Protein AF-A0A7C7VVZ2-F1 (afdb_monomer_lite)

pLDDT: mean 91.9, std 6.95, range [70.5, 98.5]

Sequence (95 aa):
SVPIVGDFHFNGHKLLAKYPGCAETLAKYRINPGNVGRGKSRDPQFQQMIEFACQYDKPVRIGVNGGSLDQSVLTRLLDENRLQENPLELAAITR

Structure (mmCIF, N/CA/C/O backbone):
data_AF-A0A7C7VVZ2-F1
#
_entry.id   AF-A0A7C7VVZ2-F1
#
loop_
_atom_site.group_PDB
_atom_site.id
_atom_site.type_symbol
_atom_site.label_atom_id
_atom_site.label_alt_id
_atom_site.label_comp_id
_atom_site.label_asym_id
_atom_site.label_entity_id
_atom_site.label_seq_id
_atom_site.pdbx_PDB_ins_code
_atom_site.Cartn_x
_atom_site.Cartn_y
_atom_site.Cartn_z
_atom_site.occupancy
_atom_site.B_iso_or_equiv
_atom_site.auth_seq_id
_atom_site.auth_comp_id
_atom_site.auth_asym_id
_atom_site.auth_atom_id
_atom_site.pdbx_PDB_model_num
ATOM 1 N N . SER A 1 1 ? -19.641 -12.086 12.468 1.00 87.56 1 SER A N 1
ATOM 2 C CA . SER A 1 1 ? -19.673 -10.829 11.687 1.00 87.56 1 SER A CA 1
ATOM 3 C C . SER A 1 1 ? -18.835 -11.010 10.426 1.00 87.56 1 SER A C 1
ATOM 5 O O . SER A 1 1 ? -18.031 -11.934 10.384 1.00 87.56 1 SER A O 1
ATOM 7 N N . VAL A 1 2 ? -19.035 -10.186 9.392 1.00 96.38 2 VAL A N 1
ATOM 8 C CA . VAL A 1 2 ? -18.245 -10.241 8.143 1.00 96.38 2 VAL A CA 1
ATOM 9 C C . VAL A 1 2 ? -17.026 -9.303 8.257 1.00 96.38 2 VAL A C 1
ATOM 11 O O . VAL A 1 2 ? -17.219 -8.162 8.679 1.00 96.38 2 VAL A O 1
ATOM 14 N N . PRO A 1 3 ? -15.792 -9.728 7.904 1.00 97.25 3 PRO A N 1
ATOM 15 C CA . PRO A 1 3 ? -14.607 -8.864 7.937 1.00 97.25 3 PRO A CA 1
ATOM 16 C C . PRO A 1 3 ? -14.681 -7.711 6.925 1.00 97.25 3 PRO A C 1
ATOM 18 O O . PRO A 1 3 ? -15.041 -7.925 5.768 1.00 97.25 3 PRO A O 1
ATOM 21 N N . ILE A 1 4 ? -14.276 -6.504 7.335 1.00 97.94 4 ILE A N 1
ATOM 22 C CA . ILE A 1 4 ? -14.258 -5.309 6.475 1.00 97.94 4 ILE A CA 1
ATOM 23 C C . ILE A 1 4 ? -12.819 -4.944 6.099 1.00 97.94 4 ILE A C 1
ATOM 25 O O . ILE A 1 4 ? -11.935 -4.894 6.956 1.00 97.94 4 ILE A O 1
ATOM 29 N N . VAL A 1 5 ? -12.589 -4.671 4.812 1.00 98.19 5 VAL A N 1
ATOM 30 C CA . VAL A 1 5 ? -11.281 -4.282 4.264 1.00 98.19 5 VAL A CA 1
ATOM 31 C C . VAL A 1 5 ? -11.287 -2.793 3.927 1.00 98.19 5 VAL A C 1
ATOM 33 O O . VAL A 1 5 ? -12.144 -2.340 3.173 1.00 98.19 5 VAL A O 1
ATOM 36 N N . GLY A 1 6 ? -10.314 -2.043 4.447 1.00 97.50 6 GLY A N 1
ATOM 37 C CA . GLY A 1 6 ? -10.122 -0.635 4.099 1.00 97.50 6 GLY A CA 1
ATOM 38 C C . GLY A 1 6 ? -9.301 -0.496 2.823 1.00 97.50 6 GLY A C 1
ATOM 39 O O . GLY A 1 6 ? -8.188 -1.020 2.753 1.00 97.50 6 GLY A O 1
ATOM 40 N N . ASP A 1 7 ? -9.839 0.196 1.819 1.00 96.12 7 ASP A N 1
ATOM 41 C CA . ASP A 1 7 ? -9.171 0.404 0.533 1.00 96.12 7 ASP A CA 1
ATOM 42 C C . ASP A 1 7 ? -8.594 1.815 0.412 1.00 96.12 7 ASP A C 1
ATOM 44 O O . ASP A 1 7 ? -9.313 2.792 0.201 1.00 96.12 7 ASP A O 1
ATOM 48 N N . PHE A 1 8 ? -7.277 1.932 0.573 1.00 94.25 8 PHE A N 1
ATOM 49 C CA . PHE A 1 8 ? -6.616 3.221 0.722 1.00 94.25 8 PHE A CA 1
ATOM 50 C C . PHE A 1 8 ? -5.877 3.649 -0.550 1.00 94.25 8 PHE A C 1
ATOM 52 O O . PHE A 1 8 ? -5.030 2.929 -1.082 1.00 94.25 8 PHE A O 1
ATOM 59 N N . HIS A 1 9 ? -6.147 4.883 -0.980 1.00 89.94 9 HIS A N 1
ATOM 60 C CA . HIS A 1 9 ? -5.508 5.551 -2.114 1.00 89.94 9 HIS A CA 1
ATOM 61 C C . HIS A 1 9 ? -5.073 6.960 -1.706 1.00 89.94 9 HIS A C 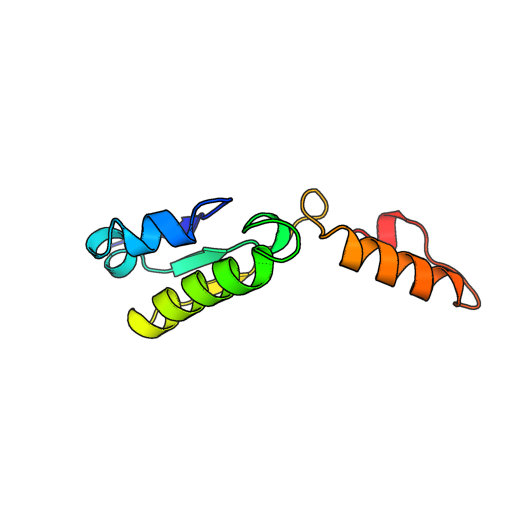1
ATOM 63 O O . HIS A 1 9 ? -5.815 7.631 -0.993 1.00 89.94 9 HIS A O 1
ATOM 69 N N . PHE A 1 10 ? -3.913 7.433 -2.176 1.00 90.06 10 PHE A N 1
ATOM 70 C CA . PHE A 1 10 ? -3.395 8.800 -1.987 1.00 90.06 10 PHE A CA 1
ATOM 71 C C . PHE A 1 10 ? -3.130 9.215 -0.531 1.00 90.06 10 PHE A C 1
ATOM 73 O O . PHE A 1 10 ? -1.981 9.387 -0.133 1.00 90.06 10 PHE A O 1
ATOM 80 N N . ASN A 1 11 ? -4.172 9.384 0.281 1.00 93.69 11 ASN A N 1
ATOM 81 C CA . ASN A 1 11 ? -4.118 9.948 1.629 1.00 93.69 11 ASN A CA 1
ATOM 82 C C . ASN A 1 11 ? -4.293 8.909 2.753 1.00 93.69 11 ASN A C 1
ATOM 84 O O . ASN A 1 11 ? -4.536 9.301 3.894 1.00 93.69 11 ASN A O 1
ATOM 88 N N . GLY A 1 12 ? -4.146 7.612 2.462 1.00 95.38 12 GLY A N 1
ATOM 89 C CA . GLY A 1 12 ? -4.332 6.529 3.439 1.00 95.38 12 GLY A CA 1
ATOM 90 C C . GLY A 1 12 ? -3.546 6.716 4.740 1.00 95.38 12 GLY A C 1
ATOM 91 O O . GLY A 1 12 ? -4.111 6.582 5.820 1.00 95.38 12 GLY A O 1
ATOM 92 N N . HIS A 1 13 ? -2.285 7.140 4.638 1.00 95.44 13 HIS A N 1
ATOM 93 C CA . HIS A 1 13 ? -1.427 7.472 5.780 1.00 95.44 13 HIS A CA 1
ATOM 94 C C . HIS A 1 13 ? -2.045 8.533 6.713 1.00 95.44 13 HIS A C 1
ATOM 96 O O . HIS A 1 13 ? -1.998 8.395 7.932 1.00 95.44 13 HIS A O 1
ATOM 102 N N . LYS A 1 14 ? -2.717 9.552 6.156 1.00 96.69 14 LYS A N 1
ATOM 103 C CA . LYS A 1 14 ? -3.407 10.592 6.940 1.00 96.69 14 LYS A CA 1
ATOM 104 C C . LYS A 1 14 ? -4.678 10.065 7.591 1.00 96.69 14 LYS A C 1
ATOM 106 O O . LYS A 1 14 ? -4.989 10.454 8.711 1.00 96.69 14 LYS A O 1
ATOM 111 N N . LEU A 1 15 ? -5.430 9.223 6.882 1.00 97.06 15 LEU A N 1
ATOM 112 C CA . LEU A 1 15 ? -6.688 8.671 7.387 1.00 97.06 15 LEU A CA 1
ATOM 113 C C . LEU A 1 15 ? -6.445 7.710 8.551 1.00 97.06 15 LEU A C 1
ATOM 115 O O . LEU A 1 15 ? -7.114 7.833 9.573 1.00 97.06 15 LEU A O 1
ATOM 119 N N . LEU A 1 16 ? -5.459 6.820 8.424 1.00 96.81 16 LEU A N 1
ATOM 120 C CA . LEU A 1 16 ? -5.073 5.898 9.493 1.00 96.81 16 LEU A CA 1
ATOM 121 C C . LEU A 1 16 ? -4.580 6.651 10.737 1.00 96.81 16 LEU A C 1
ATOM 123 O O . LEU A 1 16 ? -4.997 6.326 11.843 1.00 96.81 16 LEU A O 1
ATOM 127 N N . ALA A 1 17 ? -3.793 7.717 10.555 1.00 97.31 17 ALA A N 1
ATOM 128 C CA . ALA A 1 17 ? -3.334 8.558 11.660 1.00 97.31 17 ALA A CA 1
ATOM 129 C C . ALA A 1 17 ? -4.472 9.337 12.343 1.00 97.31 17 ALA A C 1
ATOM 131 O O . ALA A 1 17 ? -4.514 9.451 13.565 1.00 97.31 17 ALA A O 1
ATOM 132 N N . LYS A 1 18 ? -5.394 9.906 11.556 1.00 98.19 18 LYS A N 1
ATOM 133 C CA . LYS A 1 18 ? -6.460 10.782 12.064 1.00 98.19 18 LYS A CA 1
ATOM 134 C C . LYS A 1 18 ? -7.614 10.011 12.712 1.00 98.19 18 LYS A C 1
ATOM 136 O O . LYS A 1 18 ? -8.297 10.567 13.570 1.00 98.19 18 LYS A O 1
ATOM 141 N N . TYR A 1 19 ? -7.850 8.765 12.300 1.00 97.75 19 TYR A N 1
ATOM 142 C CA . TYR A 1 19 ? -8.994 7.957 12.734 1.00 97.75 19 TYR A CA 1
ATOM 143 C C . TYR A 1 19 ? -8.550 6.591 13.292 1.00 97.75 19 TYR A C 1
ATOM 145 O O . TYR A 1 19 ? -8.848 5.557 12.687 1.00 97.75 19 TYR A O 1
ATOM 153 N N . PRO A 1 20 ? -7.886 6.552 14.463 1.00 96.44 20 PRO A N 1
ATOM 154 C CA . PRO A 1 20 ? -7.315 5.321 15.019 1.00 96.44 20 PRO A CA 1
ATOM 155 C C . PRO A 1 20 ? -8.362 4.234 15.299 1.00 96.44 20 PRO A C 1
ATOM 157 O O . PRO A 1 20 ? -8.123 3.070 15.001 1.00 96.44 20 PRO A O 1
ATOM 160 N N . GLY A 1 21 ? -9.565 4.600 15.760 1.00 96.94 21 GLY A N 1
ATOM 161 C CA . GLY A 1 21 ? -10.642 3.622 15.971 1.00 96.94 21 GLY A CA 1
ATOM 162 C C . GLY A 1 21 ? -11.101 2.937 14.675 1.00 96.94 21 GLY A C 1
ATOM 163 O O . GLY A 1 21 ? -11.462 1.763 14.685 1.00 96.94 21 GLY A O 1
ATOM 164 N N . CYS A 1 22 ? -11.038 3.639 13.536 1.00 95.56 22 CYS A N 1
ATOM 165 C CA . CYS A 1 22 ? -11.318 3.041 12.230 1.00 95.56 22 CYS A CA 1
ATOM 166 C C . CYS A 1 22 ? -10.187 2.094 11.811 1.00 95.56 22 CYS A C 1
ATOM 168 O O . CYS A 1 22 ? -10.459 0.964 11.410 1.00 95.56 22 CYS A O 1
ATOM 170 N N . ALA A 1 23 ? -8.931 2.528 11.960 1.00 96.50 23 ALA A N 1
ATOM 171 C CA . ALA A 1 23 ? -7.757 1.701 11.684 1.00 96.50 23 ALA A CA 1
ATOM 172 C C . ALA A 1 23 ? -7.817 0.371 12.462 1.00 96.50 23 ALA A C 1
ATOM 174 O O . ALA A 1 23 ? -7.714 -0.705 11.876 1.00 96.50 23 ALA A O 1
ATOM 175 N N . GLU A 1 24 ? -8.111 0.437 13.759 1.00 97.12 24 GLU A N 1
ATOM 176 C CA . GLU A 1 24 ? -8.216 -0.734 14.629 1.00 97.12 24 GLU A CA 1
ATOM 177 C C . GLU A 1 24 ? -9.414 -1.642 14.298 1.00 97.12 24 GLU A C 1
ATOM 179 O O . GLU A 1 24 ? -9.295 -2.866 14.367 1.00 97.12 24 GLU A O 1
ATOM 184 N N . THR A 1 25 ? -10.558 -1.077 13.900 1.00 97.19 25 THR A N 1
ATOM 185 C CA . THR A 1 25 ? -11.778 -1.859 13.614 1.00 97.19 25 THR A CA 1
ATOM 186 C C . THR A 1 25 ? -11.691 -2.632 12.295 1.00 97.19 25 THR A C 1
ATOM 188 O O . THR A 1 25 ? -12.305 -3.692 12.147 1.00 97.19 25 THR A O 1
ATOM 191 N N . LEU A 1 26 ? -10.943 -2.124 11.313 1.00 98.00 26 LEU A N 1
ATOM 192 C CA . LEU A 1 26 ? -10.764 -2.804 10.032 1.00 98.00 26 LEU A CA 1
ATOM 193 C C . LEU A 1 26 ? -10.047 -4.148 10.217 1.00 98.00 26 LEU A C 1
ATOM 195 O O . LEU A 1 26 ? -9.105 -4.288 10.997 1.00 98.00 26 LEU A O 1
ATOM 199 N N . ALA A 1 27 ? -10.468 -5.149 9.447 1.00 98.31 27 ALA A N 1
ATOM 200 C CA . ALA A 1 27 ? -9.867 -6.478 9.492 1.00 98.31 27 ALA A CA 1
ATOM 201 C C . ALA A 1 27 ? -8.612 -6.590 8.612 1.00 98.31 27 ALA A C 1
ATOM 203 O O . ALA A 1 27 ? -7.831 -7.524 8.769 1.00 98.31 27 ALA A O 1
ATOM 204 N N . LYS A 1 28 ? -8.442 -5.683 7.642 1.00 98.50 28 LYS A N 1
ATOM 205 C CA . LYS A 1 28 ? -7.350 -5.702 6.662 1.00 98.50 28 LYS A CA 1
ATOM 206 C C . LYS A 1 28 ? -7.193 -4.344 5.988 1.00 98.50 28 LYS A C 1
ATOM 208 O O . LYS A 1 28 ? -8.190 -3.664 5.735 1.00 98.50 28 LYS A O 1
ATOM 213 N N . TYR A 1 29 ? -5.968 -4.005 5.592 1.00 98.19 29 TYR A N 1
ATOM 214 C CA . TYR A 1 29 ? -5.690 -2.846 4.740 1.00 98.19 29 TYR A CA 1
ATOM 215 C C . TYR A 1 29 ? -5.352 -3.281 3.311 1.00 98.19 29 TYR A C 1
ATOM 217 O O . TYR A 1 29 ? -4.567 -4.205 3.093 1.00 98.19 29 TYR A O 1
ATOM 225 N N . ARG A 1 30 ? -5.913 -2.603 2.309 1.00 97.38 30 ARG A N 1
ATOM 226 C CA . ARG A 1 30 ? -5.423 -2.634 0.926 1.00 97.38 30 ARG A CA 1
ATOM 227 C C . ARG A 1 30 ? -4.622 -1.362 0.696 1.00 97.38 30 ARG A C 1
ATOM 229 O O . ARG A 1 30 ? -5.142 -0.263 0.867 1.00 97.38 30 ARG A O 1
ATOM 236 N N . ILE A 1 31 ? -3.374 -1.531 0.270 1.00 95.25 31 ILE A N 1
ATOM 237 C CA . ILE A 1 31 ? -2.461 -0.436 -0.051 1.00 95.25 31 ILE A CA 1
ATOM 238 C C . ILE A 1 31 ? -1.951 -0.612 -1.484 1.00 95.25 31 ILE A C 1
ATOM 240 O O . ILE A 1 31 ? -1.626 -1.723 -1.906 1.00 95.25 31 ILE A O 1
ATOM 244 N N . ASN A 1 32 ? -1.889 0.481 -2.242 1.00 91.38 32 ASN A N 1
ATOM 245 C CA . ASN A 1 32 ? -1.223 0.519 -3.541 1.00 91.38 32 ASN A CA 1
ATOM 246 C C . ASN A 1 32 ? -0.075 1.544 -3.493 1.00 91.38 32 ASN A C 1
ATOM 248 O O . ASN A 1 32 ? -0.362 2.743 -3.466 1.00 91.38 32 ASN A O 1
ATOM 252 N N . PRO A 1 33 ? 1.200 1.112 -3.503 1.00 86.75 33 PRO A N 1
ATOM 253 C CA . PRO A 1 33 ? 2.341 2.021 -3.408 1.00 86.75 33 PRO A CA 1
ATOM 254 C C . PRO A 1 33 ? 2.411 3.016 -4.574 1.00 86.75 33 PRO A C 1
ATOM 256 O O . PRO A 1 33 ? 2.839 4.146 -4.368 1.00 86.75 33 PRO A O 1
ATOM 259 N N . GLY A 1 34 ? 1.914 2.656 -5.764 1.00 85.00 34 GLY A N 1
ATOM 260 C CA . GLY A 1 34 ? 1.868 3.560 -6.920 1.00 85.00 34 GLY A CA 1
ATOM 261 C C . GLY A 1 34 ? 0.904 4.740 -6.751 1.00 85.00 34 GLY A C 1
ATOM 262 O O . GLY A 1 34 ? 1.021 5.745 -7.447 1.00 85.00 34 GLY A O 1
ATOM 263 N N . ASN A 1 35 ? -0.024 4.646 -5.792 1.00 83.88 35 ASN A N 1
ATOM 264 C CA . ASN A 1 35 ? -0.985 5.702 -5.484 1.00 83.88 35 ASN A CA 1
ATOM 265 C C . ASN A 1 35 ? -0.721 6.383 -4.138 1.00 83.88 35 ASN A C 1
ATOM 267 O O . ASN A 1 35 ? -1.445 7.314 -3.801 1.00 83.88 35 ASN A O 1
ATOM 271 N N . VAL A 1 36 ? 0.251 5.933 -3.344 1.00 83.00 36 VAL A N 1
ATOM 272 C CA . VAL A 1 36 ? 0.548 6.498 -2.019 1.00 83.00 36 VAL A CA 1
ATOM 273 C C . VAL A 1 36 ? 1.769 7.402 -2.152 1.00 83.00 36 VAL A C 1
ATOM 275 O O . VAL A 1 36 ? 2.903 6.964 -2.011 1.00 83.00 36 VAL A O 1
ATOM 278 N N . GLY A 1 37 ? 1.520 8.673 -2.473 1.00 81.50 37 GLY A N 1
ATOM 279 C CA . GLY A 1 37 ? 2.559 9.686 -2.666 1.00 81.50 37 GLY A CA 1
ATOM 280 C C . GLY A 1 37 ? 3.164 9.706 -4.073 1.00 81.50 37 GLY A C 1
ATOM 281 O O . GLY A 1 37 ? 2.794 8.937 -4.955 1.00 81.50 37 GLY A O 1
ATOM 282 N N . ARG A 1 38 ? 4.076 10.656 -4.305 1.00 77.75 38 ARG A N 1
ATOM 283 C CA . ARG A 1 38 ? 4.849 10.793 -5.555 1.00 77.75 38 ARG A CA 1
ATOM 284 C C . ARG A 1 38 ? 6.303 11.144 -5.247 1.00 77.75 38 ARG A C 1
ATOM 286 O O . ARG A 1 38 ? 6.574 11.897 -4.303 1.00 77.75 38 ARG A O 1
ATOM 293 N N . GLY A 1 39 ? 7.233 10.633 -6.055 1.00 80.88 39 GLY A N 1
ATOM 294 C CA . GLY A 1 39 ? 8.669 10.888 -5.901 1.00 80.88 39 GLY A CA 1
ATOM 295 C C . GLY A 1 39 ? 9.157 10.591 -4.479 1.00 80.88 39 GLY A C 1
ATOM 296 O O . GLY A 1 39 ? 8.815 9.562 -3.906 1.00 80.88 39 GLY A O 1
ATOM 297 N N . LYS A 1 40 ? 9.888 11.537 -3.872 1.00 84.31 40 LYS A N 1
ATOM 298 C CA . LYS A 1 40 ? 10.484 11.396 -2.526 1.00 84.31 40 LYS A CA 1
ATOM 299 C C . LYS A 1 40 ? 9.477 11.146 -1.394 1.00 84.31 40 LYS A C 1
ATOM 301 O O . LYS A 1 40 ? 9.867 10.693 -0.328 1.00 84.31 40 LYS A O 1
ATOM 306 N N . SER A 1 41 ? 8.199 11.469 -1.601 1.00 84.50 41 SER A N 1
ATOM 307 C CA . SER A 1 41 ? 7.159 11.309 -0.576 1.00 84.50 41 SER A CA 1
ATOM 308 C C . SER A 1 41 ? 6.509 9.924 -0.560 1.00 84.50 41 SER A C 1
ATOM 310 O O . SER A 1 41 ? 5.814 9.605 0.400 1.00 84.50 41 SER A O 1
ATOM 312 N N . ARG A 1 42 ? 6.734 9.109 -1.601 1.00 86.75 42 ARG A N 1
ATOM 313 C CA . ARG A 1 42 ? 6.099 7.797 -1.764 1.00 86.75 42 ARG A CA 1
ATOM 314 C C . ARG A 1 42 ? 6.497 6.834 -0.648 1.00 86.75 42 ARG A C 1
ATOM 316 O O . ARG A 1 42 ? 5.638 6.340 0.077 1.00 86.75 42 ARG A O 1
ATOM 323 N N . ASP A 1 43 ? 7.799 6.622 -0.480 1.00 90.06 43 ASP A N 1
ATOM 324 C CA . ASP A 1 43 ? 8.311 5.620 0.458 1.00 90.06 43 ASP A CA 1
ATOM 325 C C . ASP A 1 43 ? 7.975 5.966 1.921 1.00 90.06 43 ASP A C 1
ATOM 327 O O . ASP A 1 43 ? 7.441 5.093 2.602 1.00 90.06 43 ASP A O 1
ATOM 331 N N . PRO A 1 44 ? 8.128 7.223 2.400 1.00 94.50 44 PRO A N 1
ATOM 332 C CA . PRO A 1 44 ? 7.714 7.585 3.758 1.00 94.50 44 PRO A CA 1
ATOM 333 C C . PRO A 1 44 ? 6.212 7.400 4.019 1.00 94.50 44 PRO A C 1
ATOM 335 O O . PRO A 1 44 ? 5.816 6.959 5.094 1.00 94.50 44 PRO A O 1
ATOM 338 N N . GLN A 1 45 ? 5.353 7.721 3.044 1.00 95.06 45 GLN A N 1
ATOM 339 C CA . GLN A 1 45 ? 3.903 7.563 3.204 1.00 95.06 45 GLN A CA 1
ATOM 340 C C . GLN A 1 45 ? 3.489 6.092 3.194 1.00 95.06 45 GLN A C 1
ATOM 342 O O . GLN A 1 45 ? 2.634 5.693 3.983 1.00 95.06 45 GLN A O 1
ATOM 347 N N . PHE A 1 46 ? 4.089 5.282 2.320 1.00 95.00 46 PHE A N 1
ATOM 348 C CA . PHE A 1 46 ? 3.863 3.842 2.303 1.00 95.00 46 PHE A CA 1
ATOM 349 C C . PHE A 1 46 ? 4.350 3.193 3.604 1.00 95.00 46 PHE A C 1
ATOM 351 O O . PHE A 1 46 ? 3.592 2.452 4.226 1.00 95.00 46 PHE A O 1
ATOM 358 N N . GLN A 1 47 ? 5.560 3.538 4.057 1.00 96.75 47 GLN A N 1
ATOM 359 C CA . GLN A 1 47 ? 6.128 3.074 5.322 1.00 96.75 47 GLN A CA 1
ATOM 360 C C . GLN A 1 47 ? 5.197 3.380 6.496 1.00 96.75 47 GLN A C 1
ATOM 362 O O . GLN A 1 47 ? 4.848 2.468 7.238 1.00 96.75 47 GLN A O 1
ATOM 367 N N . GLN A 1 48 ? 4.714 4.619 6.611 1.00 97.19 48 GLN A N 1
ATOM 368 C CA . GLN A 1 48 ? 3.795 5.008 7.682 1.00 97.19 48 GLN A CA 1
ATOM 369 C C . GLN A 1 48 ? 2.515 4.155 7.697 1.00 97.19 48 GLN A C 1
ATOM 371 O O . GLN A 1 48 ? 2.000 3.808 8.758 1.00 97.19 48 GLN A O 1
ATOM 376 N N . MET A 1 49 ? 1.987 3.768 6.532 1.00 97.56 49 MET A N 1
ATOM 377 C CA . MET A 1 49 ? 0.829 2.871 6.481 1.00 97.56 49 MET A CA 1
ATOM 378 C C . MET A 1 49 ? 1.153 1.441 6.934 1.00 97.56 49 MET A C 1
ATOM 380 O O . MET A 1 49 ? 0.306 0.799 7.555 1.00 97.56 49 MET A O 1
ATOM 384 N N . ILE A 1 50 ? 2.355 0.941 6.633 1.00 97.94 50 ILE A N 1
ATOM 385 C CA . ILE A 1 50 ? 2.826 -0.366 7.112 1.00 97.94 50 ILE A CA 1
ATOM 386 C C . ILE A 1 50 ? 3.054 -0.337 8.624 1.00 97.94 50 ILE A C 1
ATOM 388 O O . ILE A 1 50 ? 2.661 -1.277 9.305 1.00 97.94 50 ILE A O 1
ATOM 392 N N . GLU A 1 51 ? 3.590 0.754 9.169 1.00 98.31 51 GLU A N 1
ATOM 393 C CA . GLU A 1 51 ? 3.746 0.939 10.616 1.00 98.31 51 GLU A CA 1
ATOM 394 C C . GLU A 1 51 ? 2.400 0.851 11.344 1.00 98.31 51 GLU A C 1
ATOM 396 O O . GLU A 1 51 ? 2.295 0.127 12.332 1.00 98.31 51 GLU A O 1
ATOM 401 N N . PHE A 1 52 ? 1.340 1.477 10.817 1.00 98.19 52 PHE A N 1
ATOM 402 C CA . PHE A 1 52 ? -0.010 1.305 11.366 1.00 98.19 52 PHE A CA 1
ATOM 403 C C . PHE A 1 52 ? -0.515 -0.135 11.258 1.00 98.19 52 PHE A C 1
ATOM 405 O O . PHE A 1 52 ? -1.197 -0.616 12.160 1.00 98.19 52 PHE A O 1
ATOM 412 N N . ALA A 1 53 ? -0.215 -0.837 10.164 1.00 98.19 53 ALA A N 1
ATOM 413 C CA . ALA A 1 53 ? -0.600 -2.239 10.025 1.00 98.19 53 ALA A CA 1
ATOM 414 C C . ALA A 1 53 ? 0.086 -3.114 11.080 1.00 98.19 53 ALA 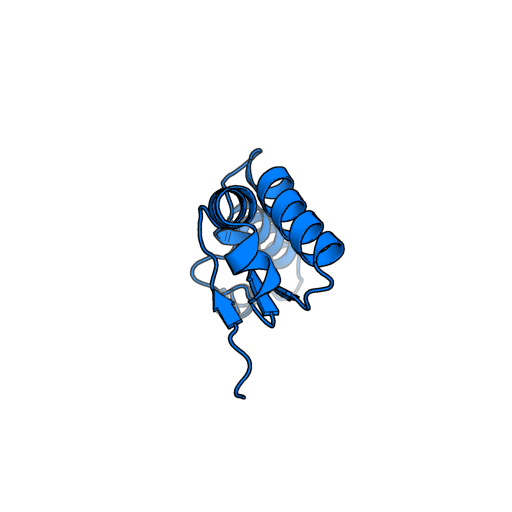A C 1
ATOM 416 O O . ALA A 1 53 ? -0.582 -3.922 11.712 1.00 98.19 53 ALA A O 1
ATOM 417 N N . CYS A 1 54 ? 1.380 -2.901 11.323 1.00 98.31 54 CYS A N 1
ATOM 418 C CA . CYS A 1 54 ? 2.124 -3.583 12.378 1.00 98.31 54 CYS A CA 1
ATOM 419 C C . CYS A 1 54 ? 1.589 -3.227 13.771 1.00 98.31 54 CYS A C 1
ATOM 421 O O . CYS A 1 54 ? 1.355 -4.118 14.580 1.00 98.31 54 CYS A O 1
ATOM 423 N N . GLN A 1 55 ? 1.359 -1.938 14.043 1.00 98.06 55 GLN A N 1
ATOM 424 C CA . GLN A 1 55 ? 0.849 -1.457 15.329 1.00 98.06 55 GLN A CA 1
ATOM 425 C C . GLN A 1 55 ? -0.496 -2.096 15.692 1.00 98.06 55 GLN A C 1
ATOM 427 O O . GLN A 1 55 ? -0.717 -2.442 16.849 1.00 98.06 55 GLN A O 1
ATOM 432 N N . TYR A 1 56 ? -1.396 -2.229 1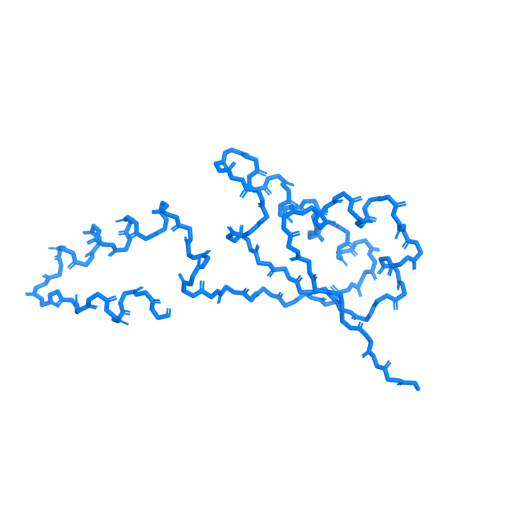4.717 1.00 97.88 56 TYR A N 1
ATOM 433 C CA . TYR A 1 56 ? -2.749 -2.748 14.924 1.00 97.88 56 TYR A CA 1
ATOM 434 C C . TYR A 1 56 ? -2.906 -4.233 14.555 1.00 97.88 56 TYR A C 1
ATOM 436 O O . TYR A 1 56 ? -4.039 -4.710 14.471 1.00 97.88 56 TYR A O 1
ATOM 444 N N . ASP A 1 57 ? -1.798 -4.939 14.305 1.00 98.00 57 ASP A N 1
ATOM 445 C CA . ASP A 1 57 ? -1.751 -6.341 13.869 1.00 98.00 57 ASP A CA 1
ATOM 446 C C . ASP A 1 57 ? -2.719 -6.650 12.709 1.00 98.00 57 ASP A C 1
ATOM 448 O O . ASP A 1 57 ? -3.584 -7.529 12.765 1.00 98.00 57 ASP A O 1
ATOM 452 N N . LYS A 1 58 ? -2.636 -5.842 11.646 1.00 98.19 58 LYS A N 1
ATOM 453 C CA . LYS A 1 58 ? -3.512 -5.955 10.477 1.00 98.19 58 LYS A CA 1
ATOM 454 C C . LYS A 1 58 ? -2.792 -6.605 9.305 1.00 98.19 58 LYS A C 1
ATOM 456 O O . LYS A 1 58 ? -1.739 -6.120 8.886 1.00 98.19 58 LYS A O 1
ATOM 461 N N . PRO A 1 59 ? -3.396 -7.622 8.663 1.00 98.31 59 PRO A N 1
ATOM 462 C CA . PRO A 1 59 ? -2.902 -8.083 7.380 1.00 98.31 59 PRO A CA 1
ATOM 463 C C . PRO A 1 59 ? -2.986 -6.954 6.343 1.00 98.31 59 PRO A C 1
ATOM 465 O O . PRO A 1 59 ? -3.907 -6.129 6.346 1.00 98.31 59 PRO A O 1
ATOM 468 N N . VAL A 1 60 ? -2.049 -6.963 5.394 1.00 98.31 60 VAL A N 1
ATOM 469 C CA . VAL A 1 60 ? -1.983 -5.992 4.295 1.00 98.31 60 VAL A CA 1
ATOM 470 C C . VAL A 1 60 ? -2.074 -6.717 2.956 1.00 98.31 60 VAL A C 1
ATOM 472 O O . VAL A 1 60 ? -1.414 -7.725 2.726 1.00 98.31 60 VAL A O 1
ATOM 475 N N . ARG A 1 61 ? -2.903 -6.209 2.039 1.00 97.81 61 ARG A N 1
ATOM 476 C CA . ARG A 1 61 ? -2.837 -6.546 0.609 1.00 97.81 61 ARG A CA 1
ATOM 477 C C . ARG A 1 61 ? -2.141 -5.409 -0.124 1.00 97.81 61 ARG A C 1
ATOM 479 O O . ARG A 1 61 ? -2.719 -4.330 -0.247 1.00 97.81 61 ARG A O 1
ATOM 486 N N . ILE A 1 62 ? -0.958 -5.684 -0.662 1.00 94.62 62 ILE A N 1
ATOM 487 C CA . ILE A 1 62 ? -0.288 -4.805 -1.622 1.00 94.62 62 ILE A CA 1
ATOM 488 C C . ILE A 1 62 ? -0.850 -5.139 -3.005 1.00 94.62 62 ILE A C 1
ATOM 490 O O . ILE A 1 62 ? -0.660 -6.246 -3.497 1.00 94.62 62 ILE A O 1
ATOM 494 N N . GLY A 1 63 ? -1.622 -4.222 -3.591 1.00 88.62 63 GLY A N 1
ATOM 495 C CA . GLY A 1 63 ? -2.303 -4.445 -4.870 1.00 88.62 63 GLY A CA 1
ATOM 496 C C . GLY A 1 63 ? -2.000 -3.339 -5.869 1.00 88.62 63 GLY A C 1
ATOM 497 O O . GLY A 1 63 ? -2.642 -2.285 -5.808 1.00 88.62 63 GLY A O 1
ATOM 498 N N . VAL A 1 64 ? -1.046 -3.603 -6.763 1.00 85.00 64 VAL A N 1
ATO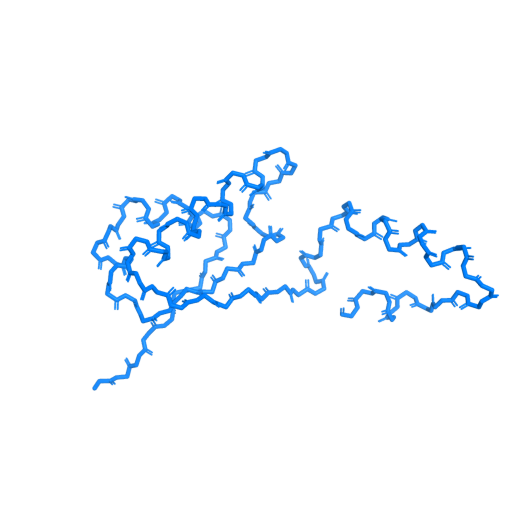M 499 C CA . VAL A 1 64 ? -0.630 -2.725 -7.866 1.00 85.00 64 VAL A CA 1
ATOM 500 C C . VAL A 1 64 ? -1.415 -3.091 -9.123 1.00 85.00 64 VAL A C 1
ATOM 502 O O . VAL A 1 64 ? -1.620 -4.268 -9.398 1.00 85.00 64 VAL A O 1
ATOM 505 N N . ASN A 1 65 ? -1.843 -2.082 -9.880 1.00 78.81 65 ASN A N 1
ATOM 506 C CA . ASN A 1 65 ? -2.504 -2.249 -11.174 1.00 78.81 65 ASN A CA 1
ATOM 507 C C . ASN A 1 65 ? -1.683 -1.527 -12.256 1.00 78.81 65 ASN A C 1
ATOM 509 O O . ASN A 1 65 ? -1.043 -0.519 -11.946 1.00 78.81 65 ASN A O 1
ATOM 513 N N . GLY A 1 66 ? -1.772 -1.960 -13.520 1.00 72.38 66 GLY A N 1
ATOM 514 C CA . GLY A 1 66 ? -1.034 -1.342 -14.636 1.00 72.38 66 GLY A CA 1
ATOM 515 C C . GLY A 1 66 ? -1.278 0.167 -14.797 1.00 72.38 66 GLY A C 1
ATOM 516 O O . GLY A 1 66 ? -0.350 0.920 -15.069 1.00 72.38 66 GLY A O 1
ATOM 517 N N . GLY A 1 67 ? -2.495 0.650 -14.511 1.00 77.12 67 GLY A N 1
ATOM 518 C CA . GLY A 1 67 ? -2.820 2.087 -14.542 1.00 77.12 67 GLY A CA 1
ATOM 519 C C . GLY A 1 67 ? -2.175 2.931 -13.431 1.00 77.12 67 GLY A C 1
ATOM 520 O O . GLY A 1 67 ? -2.254 4.154 -13.469 1.00 77.12 67 GLY A O 1
ATOM 521 N N . SER A 1 68 ? -1.554 2.296 -12.437 1.00 74.88 68 SER A N 1
ATOM 522 C CA . SER A 1 68 ? -0.853 2.948 -11.324 1.00 74.88 68 SER A CA 1
ATOM 523 C C . SER A 1 68 ? 0.593 2.467 -11.203 1.00 74.88 68 SER A C 1
ATOM 525 O O . SER A 1 68 ? 1.159 2.519 -10.111 1.00 74.88 68 SER A O 1
ATOM 527 N N . LEU A 1 69 ? 1.165 1.910 -12.275 1.00 79.88 69 LEU A N 1
ATOM 528 C CA . LEU A 1 69 ? 2.554 1.479 -12.255 1.00 79.88 69 LEU A CA 1
ATOM 529 C C . LEU A 1 69 ? 3.450 2.703 -12.048 1.00 79.88 69 LEU A C 1
ATOM 531 O O . LEU A 1 69 ? 3.257 3.753 -12.665 1.00 79.88 69 LEU A O 1
ATOM 535 N N . ASP A 1 70 ? 4.411 2.572 -11.143 1.00 80.69 70 ASP A N 1
ATOM 536 C CA . ASP A 1 70 ? 5.350 3.646 -10.872 1.00 80.69 70 ASP A CA 1
ATOM 537 C C . ASP A 1 70 ? 6.218 3.908 -12.111 1.00 80.69 70 ASP A C 1
ATOM 539 O O . ASP A 1 70 ? 6.757 2.982 -12.717 1.00 80.69 70 ASP A O 1
ATOM 543 N N . GLN A 1 71 ? 6.344 5.179 -12.491 1.00 82.06 71 GLN A N 1
ATOM 544 C CA . GLN A 1 71 ? 7.046 5.562 -13.713 1.00 82.06 71 GLN A CA 1
ATOM 545 C C . GLN A 1 71 ? 8.532 5.204 -13.670 1.00 82.06 71 GLN A C 1
ATOM 547 O O . GLN A 1 71 ? 9.073 4.797 -14.690 1.00 82.06 71 GLN A O 1
ATOM 552 N N . SER A 1 72 ? 9.202 5.294 -12.513 1.00 83.25 72 SER A N 1
ATOM 553 C CA . SER A 1 72 ? 10.615 4.905 -12.442 1.00 83.25 72 SER A CA 1
ATOM 554 C C . SER A 1 72 ? 10.786 3.392 -12.545 1.00 83.25 72 SER A C 1
ATOM 556 O O . SER A 1 72 ? 11.762 2.923 -13.129 1.00 83.25 72 SER A O 1
ATOM 558 N N . VAL A 1 73 ? 9.813 2.626 -12.041 1.00 85.06 73 VAL A N 1
ATOM 559 C CA . VAL A 1 73 ? 9.767 1.171 -12.228 1.00 85.06 73 VAL A CA 1
ATOM 560 C C . VAL A 1 73 ? 9.546 0.828 -13.697 1.00 85.06 73 VAL A C 1
ATOM 562 O O . VAL A 1 73 ? 10.283 0.004 -14.228 1.00 85.06 73 VAL A O 1
ATOM 565 N N . LEU A 1 74 ? 8.589 1.476 -14.365 1.00 88.19 74 LEU A N 1
ATOM 566 C CA . LEU A 1 74 ? 8.338 1.264 -15.789 1.00 88.19 74 LEU A CA 1
ATOM 567 C C . LEU A 1 74 ? 9.573 1.593 -16.635 1.00 88.19 74 LEU A C 1
ATOM 569 O O . LEU A 1 74 ? 9.969 0.774 -17.457 1.00 88.19 74 LEU A O 1
ATOM 573 N N . THR A 1 75 ? 10.211 2.743 -16.403 1.00 90.25 75 THR A N 1
ATOM 574 C CA . THR A 1 75 ? 11.443 3.126 -17.107 1.00 90.25 75 THR A CA 1
ATOM 575 C C . THR A 1 75 ? 12.528 2.070 -16.931 1.00 90.25 75 THR A C 1
ATOM 577 O O . THR A 1 75 ? 13.084 1.609 -17.922 1.00 90.25 75 THR A O 1
ATOM 580 N N . ARG A 1 76 ? 12.767 1.610 -15.695 1.00 91.12 76 ARG A N 1
ATOM 581 C CA . ARG A 1 76 ? 13.751 0.552 -15.428 1.00 91.12 76 ARG A CA 1
ATOM 582 C C . ARG A 1 76 ? 13.425 -0.737 -16.187 1.00 91.12 76 ARG A C 1
ATOM 584 O O . ARG A 1 76 ? 14.318 -1.322 -16.785 1.00 91.12 76 ARG A O 1
ATOM 591 N N . LEU A 1 77 ? 12.164 -1.172 -16.180 1.00 91.62 77 LEU A N 1
ATOM 592 C CA . LEU A 1 77 ? 11.745 -2.388 -16.884 1.00 91.62 77 LEU A CA 1
ATOM 593 C C . LEU A 1 77 ? 11.895 -2.257 -18.406 1.00 91.62 77 LEU A C 1
ATOM 595 O O . LEU A 1 77 ? 12.271 -3.220 -19.067 1.00 91.62 77 LEU A O 1
ATOM 599 N N . LEU A 1 78 ? 11.629 -1.075 -18.968 1.00 93.50 78 LEU A N 1
ATOM 600 C CA . LEU A 1 78 ? 11.840 -0.796 -20.390 1.00 93.50 78 LEU A CA 1
ATOM 601 C C . LEU A 1 78 ? 13.331 -0.796 -20.754 1.00 93.50 78 LEU A C 1
ATOM 603 O O . LEU A 1 78 ? 13.703 -1.380 -21.772 1.00 93.50 78 LEU A O 1
ATOM 607 N N . ASP A 1 79 ? 14.174 -0.189 -19.916 1.00 94.62 79 ASP A N 1
ATOM 608 C CA . ASP A 1 79 ? 15.627 -0.183 -20.097 1.00 94.62 79 ASP A CA 1
ATOM 609 C C . ASP A 1 79 ? 16.200 -1.607 -20.028 1.00 94.62 79 ASP A C 1
ATOM 611 O O . ASP A 1 79 ? 16.989 -1.997 -20.887 1.00 94.62 79 ASP A O 1
ATOM 615 N N . GLU A 1 80 ? 15.750 -2.416 -19.064 1.00 95.19 80 GLU A N 1
ATOM 616 C CA . GLU A 1 80 ? 16.115 -3.834 -18.938 1.00 95.19 80 GLU A CA 1
ATOM 617 C C . GLU A 1 80 ? 15.640 -4.656 -20.145 1.00 95.19 80 GLU A C 1
ATOM 619 O O . GLU A 1 80 ? 16.395 -5.468 -20.678 1.00 95.19 80 GLU A O 1
ATOM 624 N N . ASN A 1 81 ? 14.411 -4.429 -20.619 1.00 95.81 81 ASN A N 1
ATOM 625 C CA . ASN A 1 81 ? 13.852 -5.130 -21.776 1.00 95.81 81 ASN A CA 1
ATOM 626 C C . ASN A 1 81 ? 14.623 -4.837 -23.069 1.00 95.81 81 ASN A C 1
ATOM 628 O O . ASN A 1 81 ? 14.822 -5.726 -23.893 1.00 95.81 81 ASN A O 1
ATOM 632 N N . ARG A 1 82 ? 15.096 -3.598 -23.238 1.00 94.38 82 ARG A N 1
ATOM 633 C CA . ARG A 1 82 ? 15.883 -3.178 -24.404 1.00 94.38 82 ARG A CA 1
ATOM 634 C C . ARG A 1 82 ? 17.232 -3.899 -24.507 1.00 94.38 82 ARG A C 1
ATOM 636 O O . ARG A 1 82 ? 17.790 -3.969 -25.598 1.00 94.38 82 ARG A O 1
ATOM 643 N N . LEU A 1 83 ? 17.759 -4.409 -23.395 1.00 96.38 83 LEU A N 1
ATOM 644 C CA . LEU A 1 83 ? 19.026 -5.144 -23.353 1.00 96.38 83 LEU A CA 1
ATOM 645 C C . LEU A 1 83 ? 18.869 -6.645 -23.646 1.00 96.38 83 LEU A C 1
ATOM 647 O O . LEU A 1 83 ? 19.875 -7.347 -23.727 1.00 96.38 83 LEU A O 1
ATOM 651 N N . GLN A 1 84 ? 17.641 -7.153 -23.788 1.00 96.06 84 GLN A N 1
ATOM 652 C CA . GLN A 1 84 ? 17.398 -8.566 -24.078 1.00 96.06 84 GLN A CA 1
ATOM 653 C C . GLN A 1 84 ? 17.678 -8.890 -25.550 1.00 96.06 84 GLN A C 1
ATOM 655 O O . GLN A 1 84 ? 17.422 -8.072 -26.431 1.00 96.06 84 GLN A O 1
ATOM 660 N N . GLU A 1 85 ? 18.135 -10.116 -25.827 1.00 96.56 85 GLU A N 1
ATOM 661 C CA . GLU A 1 85 ? 18.307 -10.605 -27.206 1.00 96.56 85 GLU A CA 1
ATOM 662 C C . GLU A 1 85 ? 16.986 -10.598 -27.989 1.00 96.56 85 GLU A C 1
ATOM 664 O O . GLU A 1 85 ? 16.975 -10.310 -29.182 1.00 96.56 85 GLU A O 1
ATOM 669 N N . ASN A 1 86 ? 15.871 -10.873 -27.302 1.00 95.44 86 ASN A N 1
ATOM 670 C CA . ASN A 1 86 ? 14.518 -10.823 -27.850 1.00 95.44 86 ASN A CA 1
ATOM 671 C C . ASN A 1 86 ? 13.626 -9.958 -26.941 1.00 95.44 86 ASN A C 1
ATOM 673 O O . ASN A 1 86 ? 13.017 -10.494 -26.013 1.00 95.44 86 ASN A O 1
ATOM 677 N N . PRO A 1 87 ? 13.560 -8.632 -27.167 1.00 95.75 87 PRO A N 1
ATOM 678 C CA . PRO A 1 87 ? 12.748 -7.730 -26.357 1.00 95.75 87 PRO A CA 1
ATOM 679 C C . PRO A 1 87 ? 11.265 -8.116 -26.353 1.00 95.75 87 PRO A C 1
ATOM 681 O O . PRO A 1 87 ? 10.687 -8.455 -27.385 1.00 95.75 87 PRO A O 1
ATOM 684 N N . LEU A 1 88 ? 10.635 -8.024 -25.184 1.00 94.44 88 LEU A N 1
ATOM 685 C CA . LEU A 1 88 ? 9.210 -8.275 -25.002 1.00 94.44 88 LEU A CA 1
ATOM 686 C C . LEU A 1 88 ? 8.360 -7.108 -25.518 1.00 94.44 88 LEU A C 1
ATOM 688 O O . LEU A 1 88 ? 8.753 -5.942 -25.436 1.00 94.44 88 LEU A O 1
ATOM 692 N N . GLU A 1 89 ? 7.147 -7.432 -25.964 1.00 93.56 89 GLU A N 1
ATOM 693 C CA . GLU A 1 89 ? 6.104 -6.456 -26.288 1.00 93.56 89 GLU A CA 1
ATOM 694 C C . GLU A 1 89 ? 5.680 -5.651 -25.054 1.00 93.56 89 GLU A C 1
ATOM 696 O O . GLU A 1 89 ? 5.611 -6.181 -23.942 1.00 93.56 89 GLU A O 1
ATOM 701 N N . LEU A 1 90 ? 5.289 -4.387 -25.249 1.00 87.31 90 LEU A N 1
ATOM 702 C CA . LEU A 1 90 ? 4.937 -3.475 -24.151 1.00 87.31 90 LEU A CA 1
ATOM 703 C C . LEU A 1 90 ? 3.867 -4.055 -23.211 1.00 87.31 90 LEU A C 1
ATOM 705 O O . LEU A 1 90 ? 3.973 -3.939 -21.992 1.00 87.31 90 LEU A O 1
ATOM 709 N N . ALA A 1 91 ? 2.872 -4.745 -23.771 1.00 87.25 91 ALA A N 1
ATOM 710 C CA . ALA A 1 91 ? 1.803 -5.373 -23.002 1.00 87.25 91 ALA A CA 1
ATOM 711 C C . ALA A 1 91 ? 2.288 -6.500 -22.073 1.00 87.25 91 ALA A C 1
ATOM 713 O O . ALA A 1 91 ? 1.564 -6.866 -21.155 1.00 87.25 91 ALA A O 1
ATOM 714 N N . ALA A 1 92 ? 3.467 -7.080 -22.307 1.00 86.44 92 ALA A N 1
ATOM 715 C CA . ALA A 1 92 ? 4.079 -8.049 -21.401 1.00 86.44 92 ALA A CA 1
ATOM 716 C C . ALA A 1 92 ? 4.875 -7.369 -20.272 1.00 86.44 92 ALA A C 1
ATOM 718 O O . ALA A 1 92 ? 5.005 -7.947 -19.199 1.00 86.44 92 ALA A O 1
ATOM 719 N N . ILE A 1 93 ? 5.353 -6.141 -20.493 1.00 85.25 93 ILE A N 1
ATOM 720 C CA . ILE A 1 93 ? 6.137 -5.354 -19.527 1.00 85.25 93 ILE A CA 1
ATOM 721 C C . ILE A 1 93 ? 5.225 -4.686 -18.486 1.00 85.25 93 ILE A C 1
ATOM 723 O O . ILE A 1 93 ? 5.598 -4.555 -17.325 1.00 85.25 93 ILE A O 1
ATOM 727 N N . THR A 1 94 ? 4.021 -4.267 -18.888 1.00 80.69 94 THR A N 1
ATOM 728 C CA . THR A 1 94 ? 3.074 -3.514 -18.041 1.00 80.69 94 THR A CA 1
ATOM 729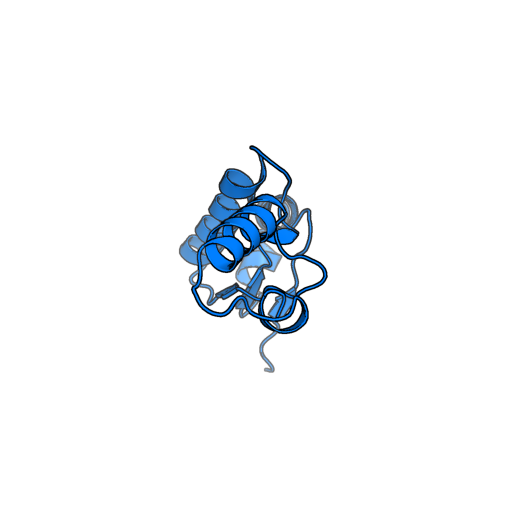 C C . THR A 1 94 ? 1.968 -4.370 -17.406 1.00 80.69 94 THR A C 1
ATOM 731 O O . THR A 1 94 ? 0.952 -3.816 -16.976 1.00 80.69 94 THR A O 1
ATOM 734 N N . ARG A 1 95 ? 2.107 -5.701 -17.438 1.00 70.50 95 ARG A N 1
ATOM 735 C CA . ARG A 1 95 ? 1.132 -6.661 -16.891 1.00 70.50 95 ARG A CA 1
ATOM 736 C C . ARG A 1 95 ? 1.118 -6.696 -15.368 1.00 70.50 95 ARG A C 1
ATOM 738 O O . ARG A 1 95 ? 2.189 -6.503 -14.756 1.00 70.50 95 ARG A O 1
#

Secondary structure (DSSP, 8-state):
----EEEE-SSHHHHHHH-HHHHHH-SEEEE-GGGS--GGGHHHHHHHHHHHHHHTT--EEE---GGG--HHHHHHHHHHHHTSSSPPPHHHH--

Radius of gyration: 16.42 Å; chains: 1; bounding box: 39×22×44 Å

Foldseek 3Di:
DDAAEAEDFACLLVCCVVCVVVLLRHQAYEDELLRHDDDPRSVVRVVSNVVSCVVNVHHYHHDYALVSDHPVQLVVLQVVQVPDPDRDDPVVSSD

=== Feature glossary ===
The record interleaves many kinds of information about one protein. Here is each kind framed as the question it answers.

Q: What are the backbone torsion angles?
A: φ (phi) and ψ (psi) are the two rotatable backbone dihedrals per residue: φ is the C(i-1)–N–Cα–C torsion, ψ is the N–Cα–C–N(i+1) torsion, both in degrees on (−180°, 180°]. α-helical residues cluster near (−60°, −45°); β-strand residues near (−120°, +130°). A Ramachandran plot is simply a scatter of (φ, ψ) for every residue.

Q: What is the amino-acid chain?
A: This is the polypeptide sequence — one letter per residue, N-terminus first. Length ranges from a few dozen residues for small domains to over a thousand for large multi-domain proteins.

Q: How mobile is each atom in the crystal?
A: For experimental (PDB) structures, the B-factor (temperature factor) quantifies the positional spread of each atom in the crystal — a combination of thermal vibration and static disorder — in units of Å². High B-factors mark flexible loops or poorly resolved regions; low B-factors mark the rigid, well-ordered core.

Q: Are the domains correctly placed relative to each other?
A: Predicted Aligned Error (PAE) is an AlphaFold confidence matrix: entry (i, j) is the expected error in the position of residue j, in ångströms, when the prediction is superimposed on the true structure at residue i. Low PAE within a block of residues means that block is internally rigid and well-predicted; high PAE between two blocks means their relative placement is uncertain even if each block individually is confident.

Q: How confident is the AlphaFold model at each residue?
A: pLDDT is the predicted lDDT-Cα score: AlphaFold's confidence that the local environment of each residue (all inter-atomic distances within 15 Å) is correctly placed. It is a per-residue number between 0 and 100, with higher meaning more reliable.

Q: What family and function is it annotated with?
A: Functional annotations link the protein to curated databases. InterPro entries identify conserved domains and families by matching the sequence against member-database signatures (Pfam, PROSITE, CDD, …). Gene Ontology (GO) terms describe molecular function, biological process, and cellular component in a controlled vocabulary. CATH places the structure in a hierarchical fold classification (Class/Architecture/Topology/Homologous-superfamily). The organism is the source species.

Q: How big and how compact is the whole molecule?
A: Three whole-structure scalars: the radius of gyration (RMS distance of Cα from centroid, in Å), the count of Cα–Cα contacts (pairs closer than 8 Å and separated by more than four residues in sequence — i.e. tertiary, not local, contacts), and the bounding-box dimensions. Together they distinguish compact globular folds from extended fibres or disordered chains.

Q: What known structures does this most resemble?
A: The Foldseek neighbor list gives the closest experimentally determined structures in the PDB, ranked by structural alignment. TM-score near 1 means near-identical fold; near 0.3 means only rough topology match. This is how one finds what a novel AlphaFold prediction most resembles in the solved-structure universe.

Q: Which residues are buried vs exposed?
A: SASA measures how much of the protein is reachable by solvent. It is computed by rolling a water-sized probe over the atomic surface and summing the exposed area (Å²). Per-residue SASA distinguishes core (buried, low SASA) from surface (exposed, high SASA) residues; total SASA is a whole-molecule size measure.

Q: Which residues are in helices, strands, or loops?
A: Eight-state secondary structure (DSSP): H is the canonical α-helix, G the tighter 3₁₀-helix, I the wider π-helix; E/B are β-structure, T and S are turns and bends, and '-' is everything else. DSSP derives these from the pattern of main-chain N–H···O=C hydrogen bonds, not from the sequence.

Q: Where is each backbone atom in 3D?
A: Structure coordinates are given as an mmCIF _atom_site loop: one row per atom with element, residue name, chain id, sequence number, and x/y/z position in Å. Only the four main-chain atoms per residue are included here; side chains are omitted to keep the record compact.

Q: What if only a Cα trace is available?
A: Three-state secondary structure (P-SEA) collapses the eight DSSP classes into helix (a), strand (b), and coil (c). P-SEA assigns these from Cα g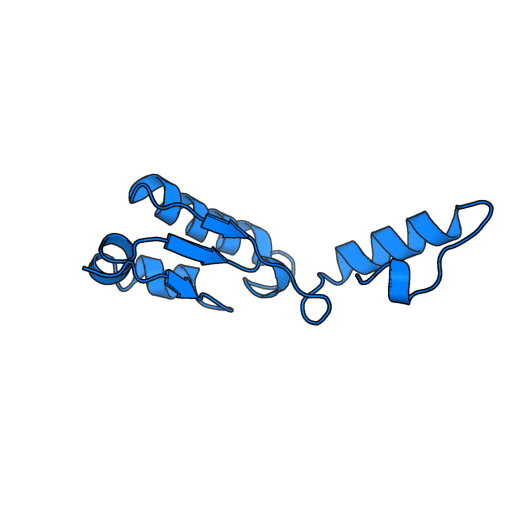eometry alone — distances and angles — without requiring backbone oxygens, so it works on any Cα trace.

Q: What do the rendered images show?
A: The six renders are orthographic views along the three Cartesian axes in both directions. Representation (cartoon, sticks, or surface) and color scheme (sequence-rainbow or by-chain) vary across proteins so the training set covers all the common visualization conventions.

Q: What does the local fold look like, residue by residue?
A: Foldseek's 3Di representation compresses backbone geometry into a per-residue letter drawn from a learned twenty-state alphabet. It captures the tertiary interaction pattern around each residue — which residues are packed against it in space, regardless of where they are in sequence.

Q: What do the diagnostic plots show?
A: The contact map is a binary N×N matrix image: pixel (i, j) is dark where Cα_i and Cα_j are within 8 Å and |i−j|>4. Because the |i−j|>4 filter removes local helical contacts, off-diagonal stripes parallel to the main diagonal indicate parallel β-sheets; stripes perpendicular to it indicate antiparallel β-sheets. The Ramachandran plot scatters every residue's (φ, ψ) pair against the sterically allowed regions. The PAE heatmap renders the predicted-aligned-error matrix.